Protein AF-X1KFU3-F1 (afdb_monomer_lite)

Radius of gyration: 18.22 Å; chains: 1; bounding box: 41×46×53 Å

InterPro domains:
  IPR046666 Protein of unknown function DUF6775 [PF20565] (2-168)

Foldseek 3Di:
DEEEEEELPFDPPDDVVVVQVVCCVVVPPHHYHYDYNLLPPDDDPVSLLVLLQQQLLQWDPDFLDDRDPPDGHDPVSSVVSSCSSVNNDHDDDTEGAQVSVLVSVLVSDDPVQQDPSYAYEYEDQHWYWHADPVVSGTATAQWDVDVHIYGHPVSVVPRDDDPPVVVVVVCVVVVVPPD

Organism: NCBI:txid412755

pLDDT: mean 87.07, std 10.49, range [35.84, 96.88]

Secondary structure (DSSP, 8-state):
-EEEEEE-S--TT--HHHHHHHHHHHHSS-EEEEE--TTTSS--HHHHHHHHHHHHTTB-S-TTSPPPTTPPPPHHHHHHHHHHHTTSS---S-EEEHHHHHHHHHHHS-GGG-STTEEEEEEE--EEEEEETTTTEEEEESEE-SSSEEEEHHHHHHSSPPPHHHHHHHHHHHGGG--

Structure (mmCIF, N/CA/C/O backbone):
data_AF-X1KFU3-F1
#
_entry.id   AF-X1KFU3-F1
#
loop_
_atom_site.group_PDB
_atom_site.id
_atom_site.type_symbol
_atom_site.label_atom_id
_atom_site.label_alt_id
_atom_site.label_comp_id
_atom_site.label_asym_id
_atom_site.label_entity_id
_atom_site.label_seq_id
_atom_site.pdbx_PDB_ins_code
_atom_site.Cartn_x
_atom_site.Cartn_y
_atom_site.Cartn_z
_atom_site.occupancy
_atom_site.B_iso_or_equiv
_atom_site.auth_seq_id
_atom_site.auth_comp_id
_atom_site.auth_asym_id
_atom_site.auth_atom_id
_atom_site.pdbx_PDB_model_num
ATOM 1 N N . MET A 1 1 ? -11.974 -1.643 20.221 1.00 88.44 1 MET A N 1
ATOM 2 C CA . MET A 1 1 ? -11.540 -2.089 18.883 1.00 88.44 1 MET A CA 1
ATOM 3 C C . MET A 1 1 ? -12.372 -1.448 17.783 1.00 88.44 1 MET A C 1
ATOM 5 O O . MET A 1 1 ? -13.586 -1.635 17.734 1.00 88.44 1 MET A O 1
ATOM 9 N N . GLU A 1 2 ? -11.700 -0.718 16.906 1.00 93.75 2 GLU A N 1
ATOM 10 C CA . GLU A 1 2 ? -12.232 -0.041 15.727 1.00 93.75 2 GLU A CA 1
ATOM 11 C C . GLU A 1 2 ? -11.388 -0.421 14.500 1.00 93.75 2 GLU A C 1
ATOM 13 O O . GLU A 1 2 ? -10.167 -0.534 14.591 1.00 93.75 2 GLU A O 1
ATOM 18 N N . ILE A 1 3 ? -12.032 -0.670 13.361 1.00 94.56 3 ILE A N 1
ATOM 19 C CA . ILE A 1 3 ? -11.358 -0.955 12.090 1.00 94.56 3 ILE A CA 1
ATOM 20 C C . ILE A 1 3 ? -11.478 0.284 11.213 1.00 94.56 3 ILE A C 1
ATOM 22 O O . ILE A 1 3 ? -12.586 0.730 10.922 1.00 94.56 3 ILE A O 1
ATOM 26 N N . ILE A 1 4 ? -10.344 0.801 10.757 1.00 94.31 4 ILE A N 1
ATOM 27 C CA . ILE A 1 4 ? -10.281 1.962 9.879 1.00 94.31 4 ILE A CA 1
ATOM 28 C C . ILE A 1 4 ? -9.786 1.496 8.514 1.00 94.31 4 ILE A C 1
ATOM 30 O O . ILE A 1 4 ? -8.667 0.992 8.376 1.00 94.31 4 ILE A O 1
ATOM 34 N N . LEU A 1 5 ? -10.637 1.644 7.506 1.00 94.44 5 LEU A N 1
ATOM 35 C CA . LEU A 1 5 ? -10.349 1.278 6.127 1.00 94.44 5 LEU A CA 1
ATOM 36 C C . LEU A 1 5 ? -9.932 2.526 5.354 1.00 94.44 5 LEU A C 1
ATOM 38 O O . LEU A 1 5 ? -10.638 3.528 5.396 1.00 94.44 5 LEU A O 1
ATOM 42 N N . TYR A 1 6 ? -8.817 2.452 4.634 1.00 91.88 6 TYR A N 1
ATOM 43 C CA . TYR A 1 6 ? -8.322 3.526 3.779 1.00 91.88 6 TYR A CA 1
ATOM 44 C C . TYR A 1 6 ? -8.356 3.100 2.318 1.00 91.88 6 TYR A C 1
ATOM 46 O O . TYR A 1 6 ? -7.870 2.019 1.988 1.00 91.88 6 TYR A O 1
ATOM 54 N N . ASP A 1 7 ? -8.853 3.968 1.441 1.00 88.31 7 ASP A N 1
ATOM 55 C CA . ASP A 1 7 ? -8.770 3.787 -0.012 1.00 88.31 7 ASP A CA 1
ATOM 56 C C . ASP A 1 7 ? -7.909 4.890 -0.640 1.00 88.31 7 ASP A C 1
ATOM 58 O O . ASP A 1 7 ? -8.231 6.075 -0.545 1.00 88.31 7 ASP A O 1
ATOM 62 N N . GLU A 1 8 ? -6.818 4.519 -1.323 1.00 82.50 8 GLU A N 1
ATOM 63 C CA . GLU A 1 8 ? -6.038 5.471 -2.130 1.00 82.50 8 GLU A CA 1
ATOM 64 C C . GLU A 1 8 ? -6.840 6.049 -3.320 1.00 82.50 8 GLU A C 1
ATOM 66 O O . GLU A 1 8 ? -6.378 7.000 -3.954 1.00 82.50 8 GLU A O 1
ATOM 71 N N . GLY A 1 9 ? -8.028 5.522 -3.632 1.00 74.31 9 GLY A N 1
ATOM 72 C CA . GLY A 1 9 ? -8.977 6.077 -4.605 1.00 74.31 9 GLY A CA 1
ATOM 73 C C . GLY A 1 9 ? -8.573 5.828 -6.055 1.00 74.31 9 GLY A C 1
ATOM 74 O O . GLY A 1 9 ? -8.892 6.610 -6.949 1.00 74.31 9 GLY A O 1
ATOM 75 N N . THR A 1 10 ? -7.787 4.778 -6.300 1.00 70.69 10 THR A N 1
ATOM 76 C CA . THR A 1 10 ? -7.177 4.519 -7.617 1.00 70.69 10 THR A CA 1
ATOM 77 C C . THR A 1 10 ? -7.530 3.160 -8.220 1.00 70.69 10 THR A C 1
ATOM 79 O O . THR A 1 10 ? -7.183 2.917 -9.378 1.00 70.69 10 THR A O 1
ATOM 82 N N . ALA A 1 11 ? -8.225 2.295 -7.478 1.00 72.81 11 ALA A N 1
ATOM 83 C CA . ALA A 1 11 ? -8.821 1.062 -7.985 1.00 72.81 11 ALA A CA 1
ATOM 84 C C . ALA A 1 11 ? -10.312 1.317 -8.246 1.00 72.81 11 ALA A C 1
ATOM 86 O O . ALA A 1 11 ? -11.061 1.532 -7.302 1.00 72.81 11 ALA A O 1
ATOM 87 N N . GLN A 1 12 ? -10.739 1.341 -9.512 1.00 72.56 12 GLN A N 1
ATOM 88 C CA . GLN A 1 12 ? -12.136 1.656 -9.859 1.00 72.56 12 GLN A CA 1
ATOM 89 C C . GLN A 1 12 ? -13.096 0.530 -9.468 1.00 72.56 12 GLN A C 1
ATOM 91 O O . GLN A 1 12 ? -14.279 0.763 -9.257 1.00 72.56 12 GLN A O 1
ATOM 96 N N . GLU A 1 13 ? -12.571 -0.686 -9.391 1.00 79.81 13 GLU A N 1
ATOM 97 C CA . GLU A 1 13 ? -13.300 -1.918 -9.125 1.00 79.81 13 GLU A CA 1
ATOM 98 C C . GLU A 1 13 ? -13.439 -2.210 -7.622 1.00 79.81 13 GLU A C 1
ATOM 100 O O . GLU A 1 13 ? -14.112 -3.166 -7.247 1.00 79.81 13 GLU A O 1
ATOM 105 N N . LEU A 1 14 ? -12.785 -1.424 -6.758 1.00 87.12 14 LEU A N 1
ATOM 106 C CA . LEU A 1 14 ? -12.848 -1.601 -5.311 1.00 87.12 14 LEU A CA 1
ATOM 107 C C . LEU A 1 14 ? -14.047 -0.839 -4.732 1.00 87.12 14 LEU A C 1
ATOM 109 O O . LEU A 1 14 ? -14.024 0.386 -4.655 1.00 87.12 14 LEU A O 1
ATOM 113 N N . ASP A 1 15 ? -15.054 -1.567 -4.251 1.00 91.44 15 ASP A N 1
ATOM 114 C CA . ASP A 1 15 ? -16.122 -1.000 -3.423 1.00 91.44 15 ASP A CA 1
ATOM 115 C C . ASP A 1 15 ? -15.751 -1.132 -1.933 1.00 91.44 15 ASP A C 1
ATOM 117 O O . ASP A 1 15 ? -15.989 -2.154 -1.281 1.00 91.44 15 ASP A O 1
ATOM 121 N N . ILE A 1 16 ? -15.120 -0.090 -1.384 1.00 92.81 16 ILE A N 1
ATOM 122 C CA . ILE A 1 16 ? -14.726 -0.062 0.033 1.00 92.81 16 ILE A CA 1
ATOM 123 C C . ILE A 1 16 ? -15.938 -0.059 0.981 1.00 92.81 16 ILE A C 1
ATOM 125 O O . ILE A 1 16 ? -15.848 -0.588 2.090 1.00 92.81 16 ILE A O 1
ATOM 129 N N . GLU A 1 17 ? -17.082 0.469 0.544 1.00 93.25 17 GLU A N 1
ATOM 130 C CA . GLU A 1 17 ? -18.316 0.506 1.335 1.00 93.25 17 GLU A CA 1
ATOM 131 C C . GLU A 1 17 ? -18.977 -0.875 1.404 1.00 93.25 17 GLU A C 1
ATOM 133 O O . GLU A 1 17 ? -19.545 -1.268 2.427 1.00 93.25 17 GLU A O 1
ATOM 138 N N . GLU A 1 18 ? -18.895 -1.667 0.334 1.00 95.12 18 GLU A N 1
ATOM 139 C CA . GLU A 1 18 ? -19.255 -3.085 0.367 1.00 95.12 18 GLU A CA 1
ATOM 140 C C . GLU A 1 18 ? -18.372 -3.864 1.348 1.00 95.12 18 GLU A C 1
ATOM 142 O O . GLU A 1 18 ? -18.898 -4.611 2.178 1.00 95.12 18 GLU A O 1
ATOM 147 N N . ILE A 1 19 ? -17.054 -3.638 1.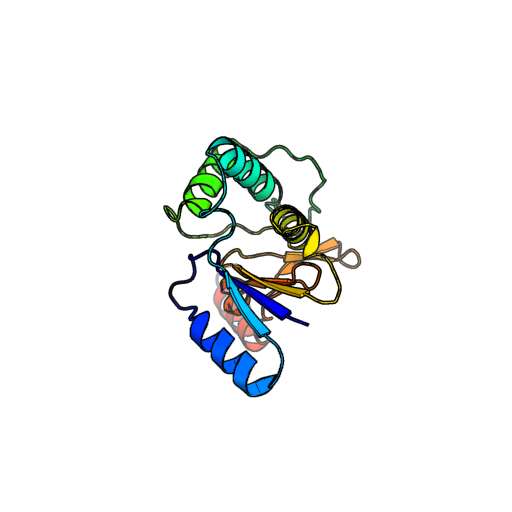333 1.00 94.50 19 ILE A N 1
ATOM 148 C CA . ILE A 1 19 ? -16.125 -4.269 2.285 1.00 94.50 19 ILE A CA 1
ATOM 149 C C . ILE A 1 19 ? -16.468 -3.873 3.724 1.00 94.50 19 ILE A C 1
ATOM 151 O O . ILE A 1 19 ? -16.543 -4.741 4.598 1.00 94.50 19 ILE A O 1
ATOM 155 N N . ALA A 1 20 ? -16.718 -2.588 3.983 1.00 95.19 20 ALA A N 1
ATOM 156 C CA . ALA A 1 20 ? -17.105 -2.098 5.302 1.00 95.19 20 ALA A CA 1
ATOM 157 C C . ALA A 1 20 ? -18.395 -2.770 5.797 1.00 95.19 20 ALA A C 1
ATOM 159 O O . ALA A 1 20 ? -18.442 -3.278 6.921 1.00 95.19 20 ALA A O 1
ATOM 160 N N . ARG A 1 21 ? -19.423 -2.860 4.941 1.00 95.19 21 ARG A N 1
ATOM 161 C CA . ARG A 1 21 ? -20.681 -3.559 5.256 1.00 95.19 21 ARG A CA 1
ATOM 162 C C . ARG A 1 21 ? -20.464 -5.045 5.527 1.00 95.19 21 ARG A C 1
ATOM 164 O O . ARG A 1 21 ? -21.008 -5.563 6.503 1.00 95.19 21 ARG A O 1
ATOM 171 N N . TYR A 1 22 ? -19.660 -5.723 4.710 1.00 95.50 22 TYR A N 1
ATOM 172 C CA . TYR A 1 22 ? -19.332 -7.136 4.902 1.00 95.50 22 TYR A CA 1
ATOM 173 C C . TYR A 1 22 ? -18.640 -7.376 6.250 1.00 95.50 22 TYR A C 1
ATOM 175 O O . TYR A 1 22 ? -19.033 -8.267 7.010 1.00 95.50 22 TYR A O 1
ATOM 183 N N . LEU A 1 23 ? -17.648 -6.551 6.589 1.00 94.56 23 LEU A N 1
ATOM 184 C CA . LEU A 1 23 ? -16.956 -6.627 7.873 1.00 94.56 23 LEU A CA 1
ATOM 185 C C . LEU A 1 23 ? -17.907 -6.344 9.042 1.00 94.56 23 LEU A C 1
ATOM 187 O O . LEU A 1 23 ? -17.859 -7.069 10.035 1.00 94.56 23 LEU A O 1
ATOM 191 N N . ALA A 1 24 ? -18.811 -5.367 8.921 1.00 93.19 24 ALA A N 1
ATOM 192 C CA . ALA A 1 24 ? -19.777 -5.033 9.971 1.00 93.19 24 ALA A CA 1
ATOM 193 C C . ALA A 1 24 ? -20.708 -6.213 10.270 1.00 93.19 24 ALA A C 1
ATOM 195 O O . ALA A 1 24 ? -20.919 -6.574 11.428 1.00 93.19 24 ALA A O 1
ATOM 196 N N . GLN A 1 25 ? -21.198 -6.875 9.219 1.00 94.19 25 GLN A N 1
ATOM 197 C CA . GLN A 1 25 ? -22.035 -8.069 9.341 1.00 94.19 25 GLN A CA 1
ATOM 198 C C . GLN A 1 25 ? -21.294 -9.245 9.990 1.00 94.19 25 GLN A C 1
ATOM 200 O O . GLN A 1 25 ? -21.892 -9.995 10.760 1.00 94.19 25 GLN A O 1
ATOM 205 N N . LYS A 1 26 ? -20.000 -9.424 9.694 1.00 93.94 26 LYS A N 1
ATOM 206 C CA . LYS A 1 26 ? -19.192 -10.533 10.232 1.00 93.94 26 LYS A CA 1
ATOM 207 C C . LYS A 1 26 ? -18.696 -10.298 11.656 1.00 93.94 26 LYS A C 1
ATOM 209 O O . LYS A 1 26 ? -18.621 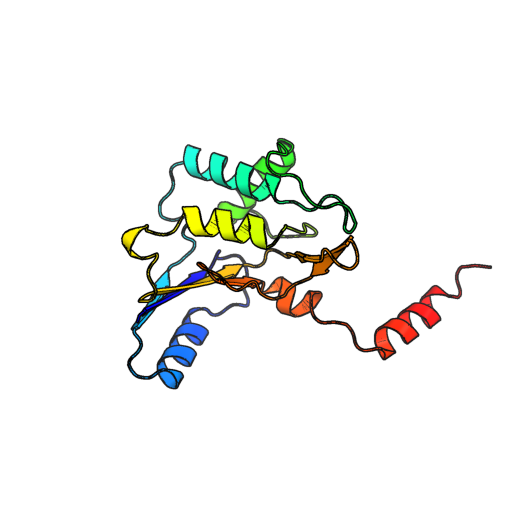-11.251 12.425 1.00 93.94 26 LYS A O 1
ATOM 214 N N . MET A 1 27 ? -18.346 -9.061 11.997 1.00 88.69 27 MET A N 1
ATOM 215 C CA . MET A 1 27 ? -17.681 -8.711 13.258 1.00 88.69 27 MET A CA 1
ATOM 216 C C . MET A 1 27 ? -18.648 -8.207 14.342 1.00 88.69 27 MET A C 1
ATOM 218 O O . MET A 1 27 ? -18.264 -8.082 15.507 1.00 88.69 27 MET A O 1
ATOM 222 N N . GLY A 1 28 ? -19.911 -7.933 14.000 1.00 83.25 28 GLY A N 1
ATOM 223 C CA . GLY A 1 28 ? -20.969 -7.591 14.951 1.00 83.25 28 GLY A CA 1
ATOM 224 C C . GLY A 1 28 ? -20.779 -6.228 15.626 1.00 83.25 28 GLY A C 1
ATOM 225 O O . GLY A 1 28 ? -21.302 -5.229 15.151 1.00 83.25 28 GLY A O 1
ATOM 226 N N . LYS A 1 29 ? -20.076 -6.183 16.769 1.00 86.62 29 LYS A N 1
ATOM 227 C CA . LYS A 1 29 ? -19.948 -4.982 17.629 1.00 86.62 29 LYS A CA 1
ATOM 228 C C . LYS A 1 29 ? -18.747 -4.084 17.305 1.00 86.62 29 LYS A C 1
ATOM 230 O O . LYS A 1 29 ? -18.547 -3.078 17.981 1.00 86.62 29 LYS A O 1
ATOM 235 N N . VAL A 1 30 ? -17.916 -4.460 16.338 1.00 92.62 30 VAL A N 1
ATOM 236 C CA . VAL A 1 30 ? -16.716 -3.693 15.976 1.00 92.62 30 VAL A CA 1
ATOM 237 C C . VAL A 1 30 ? -17.122 -2.479 15.143 1.00 92.62 30 VAL A C 1
ATOM 239 O O . VAL A 1 30 ? -17.805 -2.628 14.132 1.00 92.62 30 VAL A O 1
ATOM 242 N N . LYS A 1 31 ? -16.700 -1.281 15.563 1.00 94.44 31 LYS A N 1
ATOM 243 C CA . LYS A 1 31 ? -16.904 -0.056 14.782 1.00 94.44 31 LYS A CA 1
ATOM 244 C C . LYS A 1 31 ? -16.027 -0.113 13.533 1.00 94.44 31 LYS A C 1
ATOM 246 O O . LYS A 1 31 ? -14.853 -0.464 13.633 1.00 94.44 31 LYS A O 1
ATOM 251 N N . ILE A 1 32 ? -16.603 0.208 12.379 1.00 95.56 32 ILE A N 1
ATOM 252 C CA . ILE A 1 32 ? -15.883 0.279 11.107 1.00 95.56 32 ILE A CA 1
ATOM 253 C C . ILE A 1 32 ? -16.032 1.689 10.565 1.00 95.56 32 ILE A C 1
ATOM 255 O O . ILE A 1 32 ? -17.148 2.194 10.439 1.00 95.56 32 ILE A O 1
ATOM 259 N N . GLU A 1 33 ? -14.902 2.309 10.263 1.00 93.94 33 GLU A N 1
ATOM 260 C CA . GLU A 1 33 ? -14.818 3.638 9.682 1.00 93.94 33 GLU A CA 1
ATOM 261 C C . GLU A 1 33 ? -14.131 3.544 8.320 1.00 93.94 33 GLU A C 1
ATOM 263 O O . GLU A 1 33 ? -13.052 2.965 8.195 1.00 93.94 33 GLU A O 1
ATOM 268 N N . VAL A 1 34 ? -14.751 4.120 7.292 1.00 93.00 34 VAL A N 1
ATOM 269 C CA . VAL A 1 34 ? -14.120 4.307 5.985 1.00 93.00 34 VAL A CA 1
ATOM 270 C C . VAL A 1 34 ? -13.528 5.708 5.949 1.00 93.00 34 VAL A C 1
ATOM 272 O O . VAL A 1 34 ? -14.239 6.704 6.080 1.00 93.00 34 VAL A O 1
ATOM 275 N N . ARG A 1 35 ? -12.215 5.787 5.755 1.00 87.88 35 ARG A N 1
ATOM 276 C CA . ARG A 1 35 ? -11.487 7.024 5.493 1.00 87.88 35 ARG A CA 1
ATOM 277 C C . ARG A 1 35 ? -11.031 6.998 4.037 1.00 87.88 35 ARG A C 1
ATOM 279 O O . ARG A 1 35 ? -10.470 6.017 3.562 1.00 87.88 35 ARG A O 1
ATOM 286 N N . GLY A 1 36 ? -11.290 8.073 3.297 1.00 80.19 36 GLY A N 1
ATOM 287 C CA . GLY A 1 36 ? -10.775 8.212 1.932 1.00 80.19 36 GLY A CA 1
ATOM 288 C C . GLY A 1 36 ? -9.244 8.306 1.904 1.00 80.19 36 GLY A C 1
ATOM 289 O O . GLY A 1 36 ? -8.570 8.077 2.909 1.00 80.19 36 GLY A O 1
ATOM 290 N N . ASN A 1 37 ? -8.680 8.707 0.764 1.00 79.00 37 ASN A N 1
ATOM 291 C CA . ASN A 1 37 ? -7.230 8.800 0.610 1.00 79.00 37 ASN A CA 1
ATOM 292 C C . ASN A 1 37 ? -6.623 9.781 1.638 1.00 79.00 37 ASN A C 1
ATOM 294 O O . ASN A 1 37 ? -6.789 11.000 1.500 1.00 79.00 37 ASN A O 1
ATOM 298 N N . PRO A 1 38 ? -5.865 9.297 2.639 1.00 69.75 38 PRO A N 1
ATOM 299 C CA . PRO A 1 38 ? -5.416 10.142 3.741 1.00 69.75 38 PRO A CA 1
ATOM 300 C C . PRO A 1 38 ? -4.361 11.171 3.302 1.00 69.75 38 PRO A C 1
ATOM 302 O O . PRO A 1 38 ? -4.104 12.144 4.009 1.00 69.75 38 PRO A O 1
ATOM 305 N N . VAL A 1 39 ? -3.789 10.996 2.108 1.00 68.19 39 VAL A N 1
ATOM 306 C CA . VAL A 1 39 ? -2.816 11.899 1.487 1.00 68.19 39 VAL A CA 1
ATOM 307 C C . VAL A 1 39 ? -3.503 13.093 0.815 1.00 68.19 39 VAL A C 1
ATOM 309 O O . VAL A 1 39 ? -2.941 14.184 0.781 1.00 68.19 39 VAL A O 1
ATOM 312 N N . VAL A 1 40 ? -4.716 12.914 0.282 1.00 66.38 40 VAL A N 1
ATOM 313 C CA . VAL A 1 40 ? -5.411 13.943 -0.514 1.00 66.38 40 VAL A CA 1
ATOM 314 C C . VAL A 1 40 ? -6.177 14.923 0.369 1.00 66.38 40 VAL A C 1
ATOM 316 O O . VAL A 1 40 ? -6.183 16.119 0.091 1.00 66.38 40 VAL A O 1
ATOM 319 N N . PHE A 1 41 ? -6.810 14.441 1.439 1.00 54.62 41 PHE A N 1
ATOM 320 C CA . PHE A 1 41 ? -7.760 15.258 2.197 1.00 54.62 41 PHE A CA 1
ATOM 321 C C . PHE A 1 41 ? -7.113 16.214 3.217 1.00 54.62 41 PHE A C 1
ATOM 323 O O . PHE A 1 41 ? -7.757 17.185 3.598 1.00 54.62 41 PHE A O 1
ATOM 330 N N . ASN A 1 42 ? -5.849 15.999 3.620 1.00 54.28 42 ASN A N 1
ATOM 331 C CA . ASN A 1 42 ? -5.259 16.676 4.792 1.00 54.28 42 ASN A CA 1
ATOM 332 C C . ASN A 1 42 ? -3.832 17.243 4.612 1.00 54.28 42 ASN A C 1
ATOM 334 O O . ASN A 1 42 ? -3.218 17.679 5.592 1.00 54.28 42 ASN A O 1
ATOM 338 N N . LEU A 1 43 ? -3.258 17.236 3.404 1.00 63.22 43 LEU A N 1
ATOM 339 C CA . LEU A 1 43 ? -1.851 17.608 3.198 1.00 63.22 43 LEU A CA 1
ATOM 340 C C . LEU A 1 43 ? -1.689 18.901 2.383 1.00 63.22 43 LEU A C 1
ATOM 342 O O . LEU A 1 43 ? -2.315 19.090 1.344 1.00 63.22 43 LEU A O 1
ATOM 346 N N . SER A 1 44 ? -0.794 19.786 2.839 1.00 72.00 44 SER A N 1
ATOM 347 C CA . SER A 1 44 ? -0.304 20.909 2.030 1.00 72.00 44 SER A CA 1
ATOM 348 C C . SER A 1 44 ? 0.477 20.399 0.809 1.00 72.00 44 SER A C 1
ATOM 350 O O . SER A 1 44 ? 0.958 19.264 0.798 1.00 72.00 44 SER A O 1
ATOM 352 N N . GLN A 1 45 ? 0.666 21.247 -0.209 1.00 73.81 45 GLN A N 1
ATOM 353 C CA . GLN A 1 45 ? 1.468 20.910 -1.400 1.00 73.81 45 GLN A CA 1
ATOM 354 C C . GLN A 1 45 ? 2.887 20.418 -1.049 1.00 73.81 45 GLN A C 1
ATOM 356 O O . GLN A 1 45 ? 3.411 19.500 -1.688 1.00 73.81 45 GLN A O 1
ATOM 361 N N . ASP A 1 46 ? 3.485 20.972 0.009 1.00 78.88 46 ASP A N 1
ATOM 362 C CA . ASP A 1 46 ? 4.801 20.552 0.500 1.00 78.88 46 ASP A CA 1
ATOM 363 C C . ASP A 1 46 ? 4.774 19.125 1.054 1.00 78.88 46 ASP A C 1
ATOM 365 O O . ASP A 1 46 ? 5.659 18.324 0.753 1.00 78.88 46 ASP A O 1
ATOM 369 N N . LYS A 1 47 ? 3.720 18.767 1.797 1.00 82.75 47 LYS A N 1
ATOM 370 C CA . LYS A 1 47 ? 3.544 17.410 2.325 1.00 82.75 47 LYS A CA 1
ATOM 371 C C . LYS A 1 47 ? 3.259 16.393 1.218 1.00 82.75 47 LYS A C 1
ATOM 373 O O . LYS A 1 47 ? 3.791 15.290 1.274 1.00 82.75 47 LYS A O 1
ATOM 378 N N . VAL A 1 48 ? 2.492 16.762 0.185 1.00 86.62 48 VAL A N 1
ATOM 379 C CA . VAL A 1 48 ? 2.310 15.912 -1.010 1.00 86.62 48 VAL A CA 1
ATOM 380 C C . VAL A 1 48 ? 3.654 15.645 -1.689 1.00 86.62 48 VAL A C 1
ATOM 382 O O . VAL A 1 48 ? 3.933 14.517 -2.092 1.00 86.62 48 VAL A O 1
ATOM 385 N N . SER A 1 49 ? 4.508 16.665 -1.788 1.00 89.00 49 SER A N 1
ATOM 386 C CA . SER A 1 49 ? 5.832 16.540 -2.402 1.00 89.00 49 SER A CA 1
ATOM 387 C C . SER A 1 49 ? 6.790 15.671 -1.584 1.00 89.00 49 SER A C 1
ATOM 389 O O . SER A 1 49 ? 7.475 14.829 -2.166 1.00 89.00 49 SER A O 1
ATOM 391 N N . ASP A 1 50 ? 6.821 15.839 -0.260 1.00 90.44 50 ASP A N 1
ATOM 392 C CA . ASP A 1 50 ? 7.607 14.990 0.647 1.00 90.44 50 ASP A CA 1
ATOM 393 C C . ASP A 1 50 ? 7.172 13.525 0.547 1.00 90.44 50 ASP A C 1
ATOM 395 O O . ASP A 1 50 ? 7.985 12.621 0.356 1.00 90.44 50 ASP A O 1
ATOM 399 N N . TYR A 1 51 ? 5.862 13.295 0.578 1.00 90.06 51 TYR A N 1
ATOM 400 C CA . TYR A 1 51 ? 5.290 11.962 0.507 1.00 90.06 51 TYR A CA 1
ATOM 401 C C . TYR A 1 51 ? 5.558 11.276 -0.840 1.00 90.06 51 TYR A C 1
ATOM 403 O O . TYR A 1 51 ? 5.953 10.111 -0.884 1.00 90.06 51 TYR A O 1
ATOM 411 N N . ALA A 1 52 ? 5.433 12.017 -1.944 1.00 92.50 52 ALA A N 1
ATOM 412 C CA . ALA A 1 52 ? 5.788 11.534 -3.274 1.00 92.50 52 ALA A CA 1
ATOM 413 C C . ALA A 1 52 ? 7.264 11.125 -3.366 1.00 92.50 52 ALA A C 1
ATOM 415 O O . ALA A 1 52 ? 7.573 10.073 -3.924 1.00 92.50 52 ALA A O 1
ATOM 416 N N . ARG A 1 53 ? 8.173 11.921 -2.782 1.00 94.19 53 ARG A N 1
ATOM 417 C CA . ARG A 1 53 ? 9.600 11.582 -2.706 1.00 94.19 53 ARG A CA 1
ATOM 418 C C . ARG A 1 53 ? 9.813 10.302 -1.902 1.00 94.19 53 ARG A C 1
ATOM 420 O O . ARG A 1 53 ? 10.475 9.391 -2.388 1.00 94.19 53 ARG A O 1
ATOM 427 N N . LYS A 1 54 ? 9.221 10.195 -0.710 1.00 93.56 54 LYS A N 1
ATOM 428 C CA . LYS A 1 54 ? 9.344 8.997 0.134 1.00 93.56 54 LYS A CA 1
ATOM 429 C C . LYS A 1 54 ? 8.862 7.744 -0.592 1.00 93.56 54 LYS A C 1
ATOM 431 O O . LYS A 1 54 ? 9.599 6.765 -0.639 1.00 93.56 54 LYS A O 1
ATOM 436 N N . ILE A 1 55 ? 7.675 7.782 -1.209 1.00 93.25 55 ILE A N 1
ATOM 437 C CA . ILE A 1 55 ? 7.149 6.641 -1.976 1.00 93.25 55 ILE A CA 1
ATOM 438 C C . ILE A 1 55 ? 8.073 6.297 -3.142 1.00 93.25 55 ILE A C 1
ATOM 440 O O . ILE A 1 55 ? 8.400 5.123 -3.317 1.00 93.25 55 ILE A O 1
ATOM 444 N N . ALA A 1 56 ? 8.515 7.287 -3.921 1.00 94.50 56 ALA A N 1
ATOM 445 C CA . ALA A 1 56 ? 9.409 7.059 -5.054 1.00 94.50 56 ALA A CA 1
ATOM 446 C C . ALA A 1 56 ? 10.718 6.377 -4.616 1.00 94.50 56 ALA A C 1
ATOM 448 O O . ALA A 1 56 ? 11.190 5.462 -5.292 1.00 94.50 56 ALA A O 1
ATOM 449 N N . GLY A 1 57 ? 11.245 6.738 -3.442 1.00 94.38 57 GLY A N 1
ATOM 450 C CA . GLY A 1 57 ? 12.413 6.096 -2.833 1.00 94.38 57 GLY A CA 1
ATOM 451 C C . GLY A 1 57 ? 12.210 4.626 -2.437 1.00 94.38 57 GLY A C 1
ATOM 452 O O . GLY A 1 57 ? 13.186 3.919 -2.209 1.00 94.38 57 GLY A O 1
ATOM 453 N N . THR A 1 58 ? 10.970 4.125 -2.392 1.00 94.56 58 THR A N 1
ATOM 454 C CA . THR A 1 58 ? 10.682 2.701 -2.118 1.00 94.56 58 THR A CA 1
ATOM 455 C C . THR A 1 58 ? 10.657 1.827 -3.369 1.00 94.56 58 THR A C 1
ATOM 457 O O . THR A 1 58 ? 10.401 0.625 -3.275 1.00 94.56 58 THR A O 1
ATOM 460 N N . LYS A 1 59 ? 10.894 2.403 -4.553 1.00 94.38 59 LYS A N 1
ATOM 461 C CA . LYS A 1 59 ? 10.869 1.663 -5.813 1.00 94.38 59 LYS A CA 1
ATOM 462 C C . LYS A 1 59 ? 11.989 0.622 -5.874 1.00 94.38 59 LYS A C 1
ATOM 464 O O . LYS A 1 59 ? 13.170 0.952 -5.778 1.00 94.38 59 LYS A O 1
ATOM 469 N N . ILE A 1 60 ? 11.614 -0.624 -6.153 1.00 94.44 60 ILE A N 1
ATOM 470 C CA . ILE A 1 60 ? 12.540 -1.733 -6.393 1.00 94.44 60 ILE A CA 1
ATOM 471 C C . ILE A 1 60 ? 13.152 -1.570 -7.783 1.00 94.44 60 ILE A C 1
ATOM 473 O O . ILE A 1 60 ? 12.452 -1.611 -8.794 1.00 94.44 60 ILE A O 1
ATOM 477 N N . GLN A 1 61 ? 14.471 -1.383 -7.830 1.00 90.56 61 GLN A N 1
ATOM 478 C CA . GLN A 1 61 ? 15.223 -1.260 -9.084 1.00 90.56 61 GLN A CA 1
ATOM 479 C C . GLN A 1 61 ? 15.528 -2.621 -9.720 1.00 90.56 61 GLN A C 1
ATOM 481 O O . GLN A 1 61 ? 15.532 -2.748 -10.941 1.00 90.56 61 GLN A O 1
ATOM 486 N N . GLY A 1 62 ? 15.757 -3.644 -8.894 1.00 90.88 62 GLY A N 1
ATOM 487 C CA . GLY A 1 62 ? 16.074 -4.994 -9.338 1.00 90.88 62 GLY A CA 1
ATOM 488 C C . GLY A 1 62 ? 15.581 -6.032 -8.340 1.00 90.88 62 GLY A C 1
ATOM 489 O O . GLY A 1 62 ? 15.719 -5.868 -7.131 1.00 90.88 62 GLY A O 1
ATOM 490 N N . VAL A 1 63 ? 15.018 -7.130 -8.843 1.00 90.31 63 VAL A N 1
ATOM 491 C CA . VAL A 1 63 ? 14.386 -8.158 -7.996 1.00 90.31 63 VAL A CA 1
ATOM 492 C C . VAL A 1 63 ? 15.405 -8.849 -7.075 1.00 90.31 63 VAL A C 1
ATOM 494 O O . VAL A 1 63 ? 15.036 -9.293 -5.996 1.00 90.31 63 VAL A O 1
ATOM 497 N N . SER A 1 64 ? 16.682 -8.893 -7.459 1.00 91.94 64 SER A N 1
ATOM 498 C CA . SER A 1 64 ? 17.779 -9.476 -6.664 1.00 91.94 64 SER A CA 1
ATOM 499 C C . SER A 1 64 ? 18.643 -8.426 -5.954 1.00 91.94 64 SER A C 1
ATOM 501 O O . SER A 1 64 ? 19.744 -8.733 -5.504 1.00 91.94 64 SER A O 1
ATOM 503 N N . GLN A 1 65 ? 18.178 -7.177 -5.869 1.00 89.88 65 GLN A N 1
ATOM 504 C CA . GLN A 1 65 ? 18.896 -6.086 -5.214 1.00 89.88 65 GLN A CA 1
ATOM 505 C C . GLN A 1 65 ? 18.028 -5.490 -4.109 1.00 89.88 65 GLN A C 1
ATOM 507 O O . GLN A 1 65 ? 17.092 -4.746 -4.390 1.00 89.88 65 GLN A O 1
ATOM 512 N N . LYS A 1 66 ? 18.356 -5.796 -2.848 1.00 89.56 66 LYS A N 1
ATOM 513 C CA . LYS A 1 66 ? 17.670 -5.223 -1.684 1.00 89.56 66 LYS A CA 1
ATOM 514 C C . LYS A 1 66 ? 17.812 -3.703 -1.701 1.00 89.56 66 LYS A C 1
ATOM 516 O O . LYS A 1 66 ? 18.925 -3.194 -1.843 1.00 89.56 66 LYS A O 1
ATOM 521 N N . ILE A 1 67 ? 16.705 -2.989 -1.518 1.00 87.75 67 ILE A N 1
ATOM 522 C CA . ILE A 1 67 ? 16.750 -1.535 -1.363 1.00 87.75 67 ILE A CA 1
ATOM 523 C C . ILE A 1 67 ? 17.541 -1.173 -0.108 1.00 87.75 67 ILE A C 1
ATOM 525 O O . ILE A 1 67 ? 17.369 -1.768 0.959 1.00 87.75 67 ILE A O 1
ATOM 529 N N . MET A 1 68 ? 18.396 -0.163 -0.246 1.00 78.44 68 MET A N 1
ATOM 530 C CA . MET A 1 68 ? 19.064 0.486 0.873 1.00 78.44 68 MET A CA 1
ATOM 531 C C . MET A 1 68 ? 18.275 1.731 1.281 1.00 78.44 68 MET A C 1
ATOM 533 O O . MET A 1 68 ? 17.851 2.517 0.435 1.00 78.44 68 MET A O 1
ATOM 537 N N . SER A 1 69 ? 18.091 1.921 2.588 1.00 67.75 69 SER A N 1
ATOM 538 C CA . SER A 1 69 ? 17.452 3.126 3.122 1.00 67.75 69 SER A CA 1
ATOM 539 C C . SER A 1 69 ? 18.236 4.376 2.708 1.00 67.75 69 SER A C 1
ATOM 541 O O . SER A 1 69 ? 19.455 4.411 2.862 1.00 67.75 69 SER A O 1
ATOM 543 N N . GLY A 1 70 ? 17.534 5.411 2.239 1.00 66.44 70 GLY A N 1
ATOM 544 C CA . GLY A 1 70 ? 18.131 6.703 1.875 1.00 66.44 70 GLY A CA 1
ATOM 545 C C . GLY A 1 70 ? 18.524 6.860 0.403 1.00 66.44 70 GLY A C 1
ATOM 546 O O . GLY A 1 70 ? 19.245 7.798 0.076 1.00 66.44 70 GLY A O 1
ATOM 547 N N . GLN A 1 71 ? 18.072 5.974 -0.490 1.00 75.00 71 GLN A N 1
ATOM 548 C CA . GLN A 1 71 ? 18.216 6.193 -1.928 1.00 75.00 71 GLN A CA 1
ATOM 549 C C . GLN A 1 71 ? 17.352 7.381 -2.372 1.00 75.00 71 GLN A C 1
ATOM 551 O O . GLN A 1 71 ? 16.127 7.336 -2.253 1.00 75.00 71 GLN A O 1
ATOM 556 N N . GLU A 1 72 ? 17.986 8.423 -2.911 1.00 87.88 72 GLU A N 1
ATOM 557 C CA . GLU A 1 72 ? 17.258 9.582 -3.423 1.00 87.88 72 GLU A CA 1
ATOM 558 C C . GLU A 1 72 ? 16.637 9.244 -4.791 1.00 87.88 72 GLU A C 1
ATOM 560 O O . GLU A 1 72 ? 17.361 8.850 -5.714 1.00 87.88 72 GLU A O 1
ATOM 565 N N . PRO A 1 73 ? 15.308 9.355 -4.943 1.00 93.25 73 PRO A N 1
ATOM 566 C CA . PRO A 1 73 ? 14.641 9.081 -6.208 1.00 93.25 73 PRO A CA 1
ATOM 567 C C . PRO A 1 73 ? 14.933 10.159 -7.254 1.00 93.25 73 PRO A C 1
ATOM 569 O O . PRO A 1 73 ? 15.197 11.325 -6.951 1.00 93.25 73 PRO A O 1
ATOM 572 N N . LEU A 1 74 ? 14.812 9.782 -8.522 1.00 94.12 74 LEU A N 1
ATOM 573 C CA . LEU A 1 74 ? 14.914 10.713 -9.640 1.00 94.12 74 LEU A CA 1
ATOM 574 C C . LEU A 1 74 ? 13.709 11.656 -9.662 1.00 94.12 74 LEU A C 1
ATOM 576 O O . LEU A 1 74 ? 12.583 11.264 -9.357 1.00 94.12 74 LEU A O 1
ATOM 580 N N . TYR A 1 75 ? 13.911 12.882 -10.147 1.00 94.56 75 TYR A N 1
ATOM 581 C CA . TYR A 1 75 ? 12.840 13.878 -10.263 1.00 94.56 75 TYR A CA 1
ATOM 582 C C . TYR A 1 75 ? 11.589 13.343 -10.987 1.00 94.56 75 TYR A C 1
ATOM 584 O O . TYR A 1 75 ? 10.467 13.555 -10.534 1.00 94.56 75 TYR A O 1
ATOM 592 N N . GLY A 1 76 ? 11.774 12.584 -12.073 1.00 94.00 76 GLY A N 1
ATOM 593 C CA . GLY A 1 76 ? 10.663 11.984 -12.819 1.00 94.00 76 GLY A CA 1
ATOM 594 C C . GLY A 1 76 ? 9.850 10.960 -12.017 1.00 94.00 76 GLY A C 1
ATOM 595 O O . GLY A 1 76 ? 8.645 10.843 -12.230 1.00 94.00 76 GLY A O 1
ATOM 596 N N . GLU A 1 77 ? 10.480 10.255 -11.074 1.00 94.19 77 GLU A N 1
ATOM 597 C CA . GLU A 1 77 ? 9.817 9.298 -10.179 1.00 94.19 77 GLU A CA 1
ATOM 598 C C .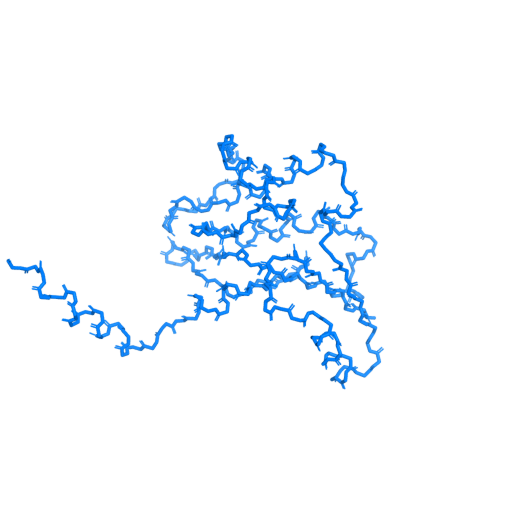 GLU A 1 77 ? 8.983 10.043 -9.134 1.00 94.19 77 GLU A C 1
ATOM 600 O O . GLU A 1 77 ? 7.829 9.691 -8.897 1.00 94.19 77 GLU A O 1
ATOM 605 N N . ILE A 1 78 ? 9.527 11.133 -8.587 1.00 94.69 78 ILE A N 1
ATOM 606 C CA . ILE A 1 78 ? 8.808 12.011 -7.657 1.00 94.69 78 ILE A CA 1
ATOM 607 C C . ILE A 1 78 ? 7.579 12.620 -8.346 1.00 94.69 78 ILE A C 1
ATOM 609 O O . ILE A 1 78 ? 6.476 12.567 -7.806 1.00 94.69 78 ILE A O 1
ATOM 613 N N . GLU A 1 79 ? 7.730 13.181 -9.548 1.00 93.81 79 GLU A N 1
ATOM 614 C CA . GLU A 1 79 ? 6.610 13.784 -10.286 1.00 93.81 79 GLU A CA 1
ATOM 615 C C . GLU A 1 79 ? 5.557 12.753 -10.704 1.00 93.81 79 GLU A C 1
ATOM 617 O O . GLU A 1 79 ? 4.357 13.044 -10.696 1.00 93.81 79 GLU A O 1
ATOM 622 N N . TYR A 1 80 ? 5.979 11.530 -11.035 1.00 92.88 80 TYR A N 1
ATOM 623 C CA . TYR A 1 80 ? 5.053 10.422 -11.239 1.00 92.88 80 TYR A CA 1
ATOM 624 C C . TYR A 1 80 ? 4.221 10.168 -9.975 1.00 92.88 80 TYR A C 1
ATOM 626 O O . TYR A 1 80 ? 2.992 10.147 -10.061 1.00 92.88 80 TYR A O 1
ATOM 634 N N . GLU A 1 81 ? 4.853 10.066 -8.803 1.00 92.56 81 GLU A N 1
ATOM 635 C CA . GLU A 1 81 ? 4.144 9.838 -7.541 1.00 92.56 81 GLU A CA 1
ATOM 636 C C . GLU A 1 81 ? 3.236 10.998 -7.138 1.00 92.56 81 GLU A C 1
ATOM 638 O O . GLU A 1 81 ? 2.105 10.770 -6.710 1.00 92.56 81 GLU A O 1
ATOM 643 N N . LYS A 1 82 ? 3.649 12.249 -7.358 1.00 91.25 82 LYS A N 1
ATOM 644 C CA . LYS A 1 82 ? 2.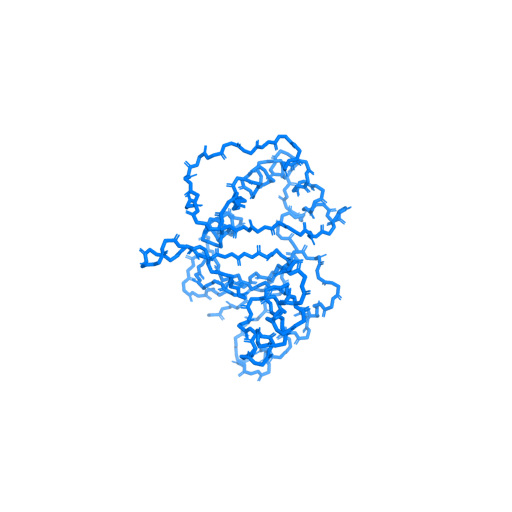770 13.411 -7.146 1.00 91.25 82 LYS A CA 1
ATOM 645 C C . LYS A 1 82 ? 1.506 13.309 -7.990 1.00 91.25 82 LYS A C 1
ATOM 647 O O . LYS A 1 82 ? 0.401 13.484 -7.480 1.00 91.25 82 LYS A O 1
ATOM 652 N N . ARG A 1 83 ? 1.641 12.992 -9.283 1.00 89.31 83 ARG A N 1
ATOM 653 C CA . ARG A 1 83 ? 0.479 12.787 -10.162 1.00 89.31 83 ARG A CA 1
ATOM 654 C C . ARG A 1 83 ? -0.385 11.622 -9.688 1.00 89.31 83 ARG A C 1
ATOM 656 O O . ARG A 1 83 ? -1.603 11.719 -9.805 1.00 89.31 83 ARG A O 1
ATOM 663 N N . ARG A 1 84 ? 0.213 10.550 -9.157 1.00 87.38 84 ARG A N 1
ATOM 664 C CA . ARG A 1 84 ? -0.509 9.386 -8.608 1.00 87.38 84 ARG A CA 1
ATOM 665 C C . ARG A 1 84 ? -1.345 9.769 -7.396 1.00 87.38 84 ARG A C 1
ATOM 667 O O . ARG A 1 84 ? -2.539 9.500 -7.389 1.00 87.38 84 ARG A O 1
ATOM 674 N N . ILE A 1 85 ? -0.725 10.426 -6.420 1.00 86.50 85 ILE A N 1
ATOM 675 C CA . ILE A 1 85 ? -1.375 10.900 -5.193 1.00 86.50 85 ILE A CA 1
ATOM 676 C C . ILE A 1 85 ? -2.551 11.818 -5.528 1.00 86.50 85 ILE A C 1
ATOM 678 O O . ILE A 1 85 ? -3.622 11.682 -4.956 1.00 86.50 85 ILE A O 1
ATOM 682 N N . LEU A 1 86 ? -2.378 12.712 -6.505 1.00 84.38 86 LEU A N 1
ATOM 683 C CA . LEU A 1 86 ? -3.423 13.633 -6.959 1.00 84.38 86 LEU A CA 1
ATOM 684 C C . LEU A 1 86 ? -4.468 12.986 -7.891 1.00 84.38 86 LEU A C 1
ATOM 686 O O . LEU A 1 86 ? -5.263 13.705 -8.492 1.00 84.38 86 LEU A O 1
ATOM 690 N N . GLY A 1 87 ? -4.437 11.664 -8.088 1.00 79.38 87 GLY A N 1
ATOM 691 C CA . GLY A 1 87 ? -5.386 10.943 -8.944 1.00 79.38 87 GLY A CA 1
ATOM 692 C C . GLY A 1 87 ? -5.254 11.229 -10.447 1.00 79.38 87 GLY A C 1
ATOM 693 O O . GLY A 1 87 ? -6.120 10.851 -11.228 1.00 79.38 87 GLY A O 1
ATOM 694 N N . LYS A 1 88 ? -4.172 11.883 -10.886 1.00 81.44 88 LYS A N 1
ATOM 695 C CA . LYS A 1 88 ? -3.945 12.287 -12.288 1.00 81.44 88 LYS A CA 1
ATOM 696 C C . LYS A 1 88 ? -3.327 11.189 -13.155 1.00 81.44 88 LYS A C 1
ATOM 698 O O . LYS A 1 88 ? -3.224 11.362 -14.365 1.00 81.44 88 LYS A O 1
ATOM 703 N N . THR A 1 89 ? -2.865 10.087 -12.564 1.00 80.06 89 THR A N 1
ATOM 704 C CA . THR A 1 89 ? -2.313 8.942 -13.306 1.00 80.06 89 THR A CA 1
ATOM 705 C C . THR A 1 89 ? -2.591 7.617 -12.596 1.00 80.06 89 THR A C 1
ATOM 707 O O . THR A 1 89 ? -2.719 7.556 -11.370 1.00 80.06 89 THR A O 1
ATOM 710 N N . ARG A 1 90 ? -2.667 6.528 -13.366 1.00 72.31 90 ARG A N 1
ATOM 711 C CA . ARG A 1 90 ? -2.811 5.158 -12.845 1.00 72.31 90 ARG A CA 1
ATOM 712 C C . ARG A 1 90 ? -1.447 4.541 -12.528 1.00 72.31 90 ARG A C 1
ATOM 714 O O . ARG A 1 90 ? -0.433 5.004 -13.045 1.00 72.31 90 ARG A O 1
ATOM 721 N N . SER A 1 91 ? -1.437 3.532 -11.653 1.00 71.56 91 SER A N 1
ATOM 722 C CA . SER A 1 91 ? -0.234 2.759 -11.338 1.00 71.56 91 SER A CA 1
ATOM 723 C C . SER A 1 91 ? 0.062 1.839 -12.509 1.00 71.56 91 SER A C 1
ATOM 725 O O . SER A 1 91 ? -0.821 1.076 -12.897 1.00 71.56 91 SER A O 1
ATOM 727 N N . PHE A 1 92 ? 1.266 1.884 -13.072 1.00 75.88 92 PHE A N 1
ATOM 728 C CA . PHE A 1 92 ? 1.649 0.922 -14.100 1.00 75.88 92 PHE A CA 1
ATOM 729 C C . PHE A 1 92 ? 3.131 0.566 -14.024 1.00 75.88 92 PHE A C 1
ATOM 731 O O . PHE A 1 92 ? 3.987 1.444 -14.073 1.00 75.88 92 PHE A O 1
ATOM 738 N N . GLY A 1 93 ? 3.424 -0.733 -13.914 1.00 82.44 93 GLY A N 1
ATOM 739 C CA . GLY A 1 93 ? 4.774 -1.286 -14.066 1.00 82.44 93 GLY A CA 1
ATOM 740 C C . GLY A 1 93 ? 5.788 -0.931 -12.971 1.00 82.44 93 GLY A C 1
ATOM 741 O O . GLY A 1 93 ? 6.959 -1.267 -13.122 1.00 82.44 93 GLY A O 1
ATOM 742 N N . ILE A 1 94 ? 5.374 -0.272 -11.883 1.00 92.25 94 ILE A N 1
ATOM 743 C CA . ILE A 1 94 ? 6.261 0.055 -10.760 1.00 92.25 94 ILE A CA 1
ATOM 744 C C . ILE A 1 94 ? 6.048 -0.935 -9.621 1.00 92.25 94 ILE A C 1
ATOM 746 O O . ILE A 1 94 ? 4.917 -1.167 -9.190 1.00 92.25 94 ILE A O 1
ATOM 750 N N . LEU A 1 95 ? 7.160 -1.486 -9.138 1.00 94.62 95 LEU A N 1
ATOM 751 C CA . LEU A 1 95 ? 7.215 -2.393 -8.004 1.00 94.62 95 LEU A CA 1
ATOM 752 C C . LEU A 1 95 ? 7.840 -1.680 -6.798 1.00 94.62 95 LEU A C 1
ATOM 754 O O . LEU A 1 95 ? 8.934 -1.128 -6.911 1.00 94.62 95 LEU A O 1
ATOM 758 N N . TYR A 1 96 ? 7.163 -1.705 -5.650 1.00 95.31 96 TYR A N 1
ATOM 759 C CA . TYR A 1 96 ? 7.620 -1.053 -4.415 1.00 95.31 96 TYR A CA 1
ATOM 760 C C . TYR A 1 96 ? 8.016 -2.072 -3.342 1.00 95.31 96 TYR A C 1
ATOM 762 O O . TYR A 1 96 ? 7.482 -3.181 -3.293 1.00 95.31 96 TYR A O 1
ATOM 770 N N . ASP A 1 97 ? 8.920 -1.689 -2.445 1.00 96.19 97 ASP A N 1
ATOM 771 C CA . ASP A 1 97 ? 9.191 -2.451 -1.227 1.00 96.19 97 ASP A CA 1
ATOM 772 C C . ASP A 1 97 ? 8.040 -2.288 -0.231 1.00 96.19 97 ASP A C 1
ATOM 774 O O . ASP A 1 97 ? 7.760 -1.191 0.258 1.00 96.19 97 ASP A O 1
ATOM 778 N N . GLY A 1 98 ? 7.369 -3.397 0.076 1.00 95.75 98 GLY A N 1
ATOM 779 C CA . GLY A 1 98 ? 6.168 -3.404 0.904 1.00 95.75 98 GLY A CA 1
ATOM 780 C C . GLY A 1 98 ? 6.413 -2.959 2.346 1.00 95.75 98 GLY A C 1
ATOM 781 O O . GLY A 1 98 ? 5.542 -2.326 2.936 1.00 95.75 98 GLY A O 1
ATOM 782 N N . PHE A 1 99 ? 7.593 -3.224 2.918 1.00 95.12 99 PHE A N 1
ATOM 783 C CA . PHE A 1 99 ? 7.899 -2.799 4.288 1.00 95.12 99 PHE A CA 1
ATOM 784 C C . PHE A 1 99 ? 8.234 -1.312 4.367 1.00 95.12 99 PHE A C 1
ATOM 786 O O . PHE A 1 99 ? 7.850 -0.650 5.332 1.00 95.12 99 PHE A O 1
ATOM 793 N N . HIS A 1 100 ? 8.926 -0.766 3.368 1.00 94.50 100 HIS A N 1
ATOM 794 C CA . HIS A 1 100 ? 9.180 0.672 3.306 1.00 94.50 100 HIS A CA 1
ATOM 795 C C . HIS A 1 100 ? 7.886 1.444 3.029 1.00 94.50 100 HIS A C 1
ATOM 797 O O . HIS A 1 100 ? 7.631 2.451 3.689 1.00 94.50 100 HIS A O 1
ATOM 803 N N . LEU A 1 101 ? 7.029 0.936 2.138 1.00 93.00 101 LEU A N 1
ATOM 804 C CA . LEU A 1 101 ? 5.711 1.519 1.882 1.00 93.00 101 LEU A CA 1
ATOM 805 C C . LEU A 1 101 ? 4.840 1.525 3.150 1.00 93.00 101 LEU A C 1
ATOM 807 O O . LEU A 1 101 ? 4.226 2.541 3.467 1.00 93.00 101 LEU A O 1
ATOM 811 N N . LEU A 1 102 ? 4.859 0.437 3.928 1.00 93.38 102 LEU A N 1
ATOM 812 C CA . LEU A 1 102 ? 4.169 0.346 5.220 1.00 93.38 102 LEU A CA 1
ATOM 813 C C . LEU A 1 102 ? 4.614 1.420 6.208 1.00 93.38 102 LEU A C 1
ATOM 815 O O . LEU A 1 102 ? 3.768 2.065 6.825 1.00 93.38 102 LEU A O 1
ATOM 819 N N . ARG A 1 103 ? 5.923 1.658 6.332 1.00 92.38 103 ARG A N 1
ATOM 820 C CA . ARG A 1 103 ? 6.455 2.716 7.208 1.00 92.38 103 ARG A CA 1
ATOM 821 C C . ARG A 1 103 ? 5.956 4.095 6.796 1.00 92.38 103 ARG A C 1
ATOM 823 O O . ARG A 1 103 ? 5.557 4.874 7.651 1.00 92.38 103 ARG A O 1
ATOM 830 N N . ILE A 1 104 ? 5.929 4.363 5.495 1.00 91.56 104 ILE A N 1
ATOM 831 C CA . ILE A 1 104 ? 5.430 5.627 4.952 1.00 91.56 104 ILE A CA 1
ATOM 832 C C . ILE A 1 104 ? 3.938 5.802 5.265 1.00 91.56 104 ILE A C 1
ATOM 834 O O . ILE A 1 104 ? 3.527 6.881 5.680 1.00 91.56 104 ILE A O 1
ATOM 838 N N . PHE A 1 105 ? 3.128 4.749 5.129 1.00 89.62 105 PHE A N 1
ATOM 839 C CA . PHE A 1 105 ? 1.698 4.812 5.458 1.00 89.62 105 PHE A CA 1
ATOM 840 C C . PHE A 1 105 ? 1.475 5.000 6.961 1.00 89.62 105 PHE A C 1
ATOM 842 O O . PHE A 1 105 ? 0.577 5.736 7.363 1.00 89.62 105 PHE A O 1
ATOM 849 N N . CYS A 1 106 ? 2.340 4.407 7.786 1.00 89.44 106 CYS A N 1
ATOM 850 C CA . CYS A 1 106 ? 2.336 4.591 9.233 1.00 89.44 106 CYS A CA 1
ATOM 851 C C . CYS A 1 106 ? 2.533 6.060 9.642 1.00 89.44 106 CYS A C 1
ATOM 853 O O . CYS A 1 106 ? 1.848 6.536 10.543 1.00 89.44 106 CYS A O 1
ATOM 855 N N . GLU A 1 107 ? 3.398 6.807 8.946 1.00 87.88 107 GLU A N 1
ATOM 856 C CA . GLU A 1 107 ? 3.650 8.232 9.227 1.00 87.88 107 GLU A CA 1
ATOM 857 C C . GLU A 1 107 ? 2.429 9.140 9.004 1.00 87.88 107 GLU A C 1
ATOM 859 O O . GLU A 1 107 ? 2.392 10.251 9.534 1.00 87.88 107 GLU A O 1
ATOM 864 N N . ILE A 1 108 ? 1.443 8.697 8.220 1.00 82.00 108 ILE A N 1
ATOM 865 C CA . ILE A 1 108 ? 0.236 9.481 7.915 1.00 82.00 108 ILE A CA 1
ATOM 866 C C . ILE A 1 108 ? -0.831 9.321 8.999 1.00 82.00 108 ILE A C 1
ATOM 868 O O . ILE A 1 108 ? -1.699 10.182 9.150 1.00 82.00 108 ILE A O 1
ATOM 872 N N . MET A 1 109 ? -0.802 8.211 9.733 1.00 81.88 109 MET A N 1
ATOM 873 C CA . MET A 1 109 ? -1.828 7.895 10.721 1.00 81.88 109 MET A CA 1
ATOM 874 C C . MET A 1 109 ? -1.683 8.771 11.970 1.00 81.88 109 MET A C 1
ATOM 876 O O . MET A 1 109 ? -0.588 9.216 12.322 1.00 81.88 109 MET A O 1
ATOM 880 N N . SER A 1 110 ? -2.801 9.013 12.657 1.00 78.56 110 SER A N 1
ATOM 881 C CA . SER A 1 110 ? -2.790 9.687 13.957 1.00 78.56 110 SER A CA 1
ATOM 882 C C . SER A 1 110 ? -2.033 8.824 14.968 1.00 78.56 110 SER A C 1
ATOM 884 O O . SER A 1 110 ? -2.254 7.618 15.071 1.00 78.56 110 SER A O 1
ATOM 886 N N . ARG A 1 111 ? -1.124 9.444 15.731 1.00 80.31 111 ARG A N 1
ATOM 887 C CA . ARG A 1 111 ? -0.329 8.734 16.746 1.00 80.31 111 ARG A CA 1
ATOM 888 C C . ARG A 1 111 ? -1.201 8.197 17.876 1.00 80.31 111 ARG A C 1
ATOM 890 O O . ARG A 1 111 ? -0.850 7.191 18.482 1.00 80.31 111 ARG A O 1
ATOM 897 N N . GLU A 1 112 ? -2.318 8.861 18.141 1.00 82.75 112 GLU A N 1
ATOM 898 C CA . GLU A 1 112 ? -3.314 8.478 19.138 1.00 82.75 112 GLU A CA 1
ATOM 899 C C . GLU A 1 112 ? -4.044 7.183 18.741 1.00 82.75 112 GLU A C 1
ATOM 901 O O . GLU A 1 112 ? -4.476 6.423 19.606 1.00 82.75 112 GLU A O 1
ATOM 906 N N . GLU A 1 113 ? -4.119 6.899 17.438 1.00 84.81 113 GLU A N 1
ATOM 907 C CA . GLU A 1 113 ? -4.731 5.694 16.873 1.00 84.81 113 GLU A CA 1
ATOM 908 C C . GLU A 1 113 ? -3.716 4.554 16.666 1.00 84.81 113 GLU A C 1
ATOM 910 O O . GLU A 1 113 ? -4.094 3.426 16.378 1.00 84.81 113 GLU A O 1
ATOM 915 N N . CYS A 1 114 ? -2.422 4.777 16.918 1.00 82.50 114 CYS A N 1
ATOM 916 C CA . CYS A 1 114 ? -1.391 3.731 16.888 1.00 82.50 114 CYS A CA 1
ATOM 917 C C . CYS A 1 114 ? -1.409 2.855 18.158 1.00 82.50 114 CYS A C 1
ATOM 919 O O . CYS A 1 114 ? -0.396 2.711 18.847 1.00 82.50 114 CYS A O 1
ATOM 921 N N . SER A 1 115 ? -2.559 2.265 18.484 1.00 86.25 115 SER A N 1
ATOM 922 C CA . SER A 1 115 ? -2.736 1.347 19.614 1.00 86.25 115 SER A CA 1
ATOM 923 C C . SER A 1 115 ? -3.463 0.065 19.185 1.00 86.25 115 SER A C 1
ATOM 925 O O . SER A 1 115 ? -4.112 0.054 18.141 1.00 86.25 115 SER A O 1
ATOM 927 N N . PRO A 1 116 ? -3.411 -1.020 19.982 1.00 85.75 116 PRO A N 1
ATOM 928 C CA . PRO A 1 116 ? -4.125 -2.264 19.672 1.00 85.75 116 PRO A CA 1
ATOM 929 C C . PRO A 1 116 ? -5.653 -2.121 19.576 1.00 85.75 116 PRO A C 1
ATOM 931 O O . PRO A 1 116 ? -6.326 -3.043 19.122 1.00 85.75 116 PRO A O 1
ATOM 934 N N . GLU A 1 117 ? -6.211 -0.982 19.999 1.00 91.00 117 GLU A N 1
ATOM 935 C CA . GLU A 1 117 ? -7.632 -0.672 19.849 1.00 91.00 117 GLU A CA 1
ATOM 936 C C . GLU A 1 117 ? -8.023 -0.315 18.412 1.00 91.00 117 GLU A C 1
ATOM 938 O O . GLU A 1 117 ? -9.217 -0.303 18.112 1.00 91.00 117 GLU A O 1
ATOM 943 N N . PHE A 1 118 ? -7.061 -0.066 17.520 1.00 92.50 118 PHE A N 1
ATOM 944 C CA . PHE A 1 118 ? -7.322 0.284 16.128 1.00 92.50 118 PHE A CA 1
ATOM 945 C C . PHE A 1 118 ? -6.655 -0.697 15.170 1.00 92.50 118 PHE A C 1
ATOM 947 O O . PHE A 1 118 ? -5.491 -1.072 15.310 1.00 92.50 118 PHE A O 1
ATOM 954 N N . VAL A 1 119 ? -7.402 -1.089 14.143 1.00 93.56 119 VAL A N 1
ATOM 955 C CA . VAL A 1 119 ? -6.900 -1.887 13.028 1.00 93.56 119 VAL A CA 1
ATOM 956 C C . VAL A 1 119 ? -6.987 -1.041 11.770 1.00 93.56 119 VAL A C 1
ATOM 958 O O . VAL A 1 119 ? -8.066 -0.833 11.223 1.00 93.56 119 VAL A O 1
ATOM 961 N N . HIS A 1 120 ? -5.837 -0.565 11.305 1.00 94.00 120 HIS A N 1
ATOM 962 C CA . HIS A 1 120 ? -5.739 0.233 10.087 1.00 94.00 120 HIS A CA 1
ATOM 963 C C . HIS A 1 120 ? -5.458 -0.670 8.882 1.00 94.00 120 HIS A C 1
ATOM 965 O O . HIS A 1 120 ? -4.460 -1.400 8.872 1.00 94.00 120 HIS A O 1
ATOM 971 N N . ILE A 1 121 ? -6.314 -0.608 7.860 1.00 94.62 121 ILE A N 1
ATOM 972 C CA . ILE A 1 121 ? -6.189 -1.387 6.622 1.00 94.62 121 ILE A CA 1
ATOM 973 C C . ILE A 1 121 ? -6.186 -0.434 5.431 1.00 94.62 121 ILE A C 1
ATOM 975 O O . ILE A 1 121 ? -7.183 0.222 5.152 1.00 94.62 121 ILE A O 1
ATOM 979 N N . PHE A 1 122 ? -5.072 -0.382 4.711 1.00 93.75 122 PHE A N 1
ATOM 980 C CA . PHE A 1 122 ? -4.927 0.402 3.492 1.00 93.75 122 PHE A CA 1
ATOM 981 C C . PHE A 1 122 ? -5.145 -0.465 2.263 1.00 93.75 122 PHE A C 1
ATOM 983 O O . PHE A 1 122 ? -4.420 -1.437 2.048 1.00 93.75 122 PHE A O 1
ATOM 990 N N . PHE A 1 123 ? -6.083 -0.063 1.416 1.00 93.25 123 PHE A N 1
ATOM 991 C CA . PHE A 1 123 ? -6.228 -0.582 0.070 1.00 93.25 123 PHE A CA 1
ATOM 992 C C . PHE A 1 123 ? -5.491 0.320 -0.917 1.00 93.25 123 PHE A C 1
ATOM 994 O O . PHE A 1 123 ? -5.674 1.537 -0.961 1.00 93.25 123 PHE A O 1
ATOM 1001 N N . THR A 1 124 ? -4.635 -0.302 -1.717 1.00 90.38 124 THR A N 1
ATOM 1002 C CA . THR A 1 124 ? -3.810 0.363 -2.725 1.00 90.38 124 THR A CA 1
ATOM 1003 C C . THR A 1 124 ? -3.843 -0.422 -4.028 1.00 90.38 124 THR A C 1
ATOM 1005 O O . THR A 1 124 ? -3.984 -1.637 -4.015 1.00 90.38 124 THR A O 1
ATOM 1008 N N . ASN A 1 125 ? -3.657 0.230 -5.173 1.00 90.25 125 ASN A N 1
ATOM 1009 C CA . ASN A 1 125 ? -3.380 -0.462 -6.439 1.00 90.25 125 ASN A CA 1
ATOM 1010 C C . ASN A 1 125 ? -1.874 -0.491 -6.778 1.00 90.25 125 ASN A C 1
ATOM 1012 O O . ASN A 1 125 ? -1.478 -0.802 -7.906 1.00 90.25 125 ASN A O 1
ATOM 1016 N N . ARG A 1 126 ? -1.008 -0.147 -5.819 1.00 91.69 126 ARG A N 1
ATOM 1017 C CA . ARG A 1 126 ? 0.450 -0.262 -5.947 1.00 91.69 126 ARG A CA 1
ATOM 1018 C C . ARG A 1 126 ? 0.852 -1.724 -5.864 1.00 91.69 126 ARG A C 1
ATOM 1020 O O . ARG A 1 126 ? 0.472 -2.413 -4.920 1.00 91.69 126 ARG A O 1
ATOM 1027 N N . LEU A 1 127 ? 1.628 -2.199 -6.833 1.00 94.19 127 LEU A N 1
ATOM 1028 C CA . LEU A 1 127 ? 2.214 -3.532 -6.779 1.00 94.19 127 LEU A CA 1
ATOM 1029 C C . LEU A 1 127 ? 3.444 -3.489 -5.871 1.00 94.19 127 LEU A C 1
ATOM 1031 O O . LEU A 1 127 ? 4.330 -2.663 -6.080 1.00 94.19 127 LEU A O 1
ATOM 1035 N N . PHE A 1 128 ? 3.521 -4.365 -4.876 1.00 95.69 128 PHE A N 1
ATOM 1036 C CA . PHE A 1 128 ? 4.667 -4.407 -3.972 1.00 95.69 128 PHE A CA 1
ATOM 1037 C C . PHE A 1 128 ? 5.180 -5.825 -3.743 1.00 95.69 128 PHE A C 1
ATOM 1039 O O . PHE A 1 128 ? 4.497 -6.824 -3.979 1.00 95.69 128 PHE A O 1
ATOM 1046 N N . ALA A 1 129 ? 6.420 -5.889 -3.277 1.00 96.69 129 ALA A N 1
ATOM 1047 C CA . ALA A 1 129 ? 7.113 -7.112 -2.923 1.00 96.69 129 ALA A CA 1
ATOM 1048 C C . ALA A 1 129 ? 7.823 -6.967 -1.578 1.00 96.69 129 ALA A C 1
ATOM 1050 O O . ALA A 1 129 ? 8.089 -5.864 -1.103 1.00 96.69 129 ALA A O 1
ATOM 1051 N N . THR A 1 130 ? 8.171 -8.097 -0.977 1.00 96.50 130 THR A N 1
ATOM 1052 C CA . THR A 1 130 ? 9.008 -8.157 0.227 1.00 96.50 130 THR A CA 1
ATOM 1053 C C . THR A 1 130 ? 10.304 -8.878 -0.092 1.00 96.50 130 THR A C 1
ATOM 1055 O O . THR A 1 130 ? 10.277 -9.885 -0.801 1.00 96.50 130 THR A O 1
ATOM 1058 N N . TRP A 1 131 ? 11.415 -8.387 0.446 1.00 96.06 131 TRP A N 1
ATOM 1059 C CA . TRP A 1 131 ? 12.703 -9.063 0.345 1.00 96.06 131 TRP A CA 1
ATOM 1060 C C . TRP A 1 131 ? 12.723 -10.318 1.218 1.00 96.06 131 TRP A C 1
ATOM 1062 O O . TRP A 1 131 ? 12.370 -10.243 2.396 1.00 96.06 131 TRP A O 1
ATOM 1072 N N . ASP A 1 132 ? 13.166 -11.439 0.659 1.00 95.00 132 ASP A N 1
ATOM 1073 C CA . ASP A 1 132 ? 13.456 -12.658 1.406 1.00 95.00 132 ASP A CA 1
ATOM 1074 C C . ASP A 1 132 ? 14.976 -12.815 1.560 1.00 95.00 132 ASP A C 1
ATOM 1076 O O . ASP A 1 132 ? 15.748 -12.832 0.598 1.00 95.00 132 ASP A O 1
ATOM 1080 N N . ASP A 1 133 ? 15.431 -12.877 2.811 1.00 93.19 133 ASP A N 1
ATOM 1081 C CA . ASP A 1 133 ? 16.850 -12.995 3.120 1.00 93.19 133 ASP A CA 1
ATOM 1082 C C . ASP A 1 133 ? 17.412 -14.407 2.896 1.00 93.19 133 ASP A C 1
ATOM 1084 O O . ASP A 1 133 ? 18.640 -14.543 2.882 1.00 93.19 133 ASP A O 1
ATOM 1088 N N . SER A 1 134 ? 16.563 -15.419 2.692 1.00 95.06 134 SER A N 1
ATOM 1089 C CA . SER A 1 134 ? 16.972 -16.802 2.426 1.00 95.06 134 SER A CA 1
ATOM 1090 C C . SER A 1 134 ? 17.405 -17.032 0.975 1.00 95.06 134 SER A C 1
ATOM 1092 O O . SER A 1 134 ? 18.430 -17.673 0.750 1.00 95.06 134 SER A O 1
ATOM 1094 N N . ASP A 1 135 ? 16.691 -16.460 -0.000 1.00 94.69 135 ASP A N 1
ATOM 1095 C CA . ASP A 1 135 ? 16.991 -16.590 -1.435 1.00 94.69 135 ASP A CA 1
ATOM 1096 C C . ASP A 1 135 ? 17.501 -15.292 -2.085 1.00 94.69 135 ASP A C 1
ATOM 1098 O O . ASP A 1 135 ? 17.814 -15.269 -3.278 1.00 94.69 135 ASP A O 1
ATOM 1102 N N . LYS A 1 136 ? 17.638 -14.224 -1.285 1.00 94.38 136 LYS A N 1
ATOM 1103 C CA . LYS A 1 136 ? 18.136 -12.902 -1.693 1.00 94.38 136 LYS A CA 1
ATOM 1104 C C . LYS A 1 136 ? 17.354 -12.335 -2.876 1.00 94.38 136 LYS A C 1
ATOM 1106 O O . LYS A 1 136 ? 17.938 -11.827 -3.841 1.00 94.38 136 LYS A O 1
ATOM 1111 N N . ARG A 1 137 ? 16.025 -12.414 -2.796 1.00 95.62 137 ARG A N 1
ATOM 1112 C CA . ARG A 1 137 ? 15.138 -11.931 -3.849 1.00 95.62 137 ARG A CA 1
ATOM 1113 C C . ARG A 1 137 ? 13.856 -11.304 -3.300 1.00 95.62 137 ARG A C 1
ATOM 1115 O O . ARG A 1 137 ? 13.364 -11.639 -2.228 1.00 95.62 137 ARG A O 1
ATOM 1122 N N . TYR A 1 138 ? 13.298 -10.370 -4.062 1.00 96.44 138 TYR A N 1
ATOM 1123 C CA . TYR A 1 138 ? 11.963 -9.828 -3.847 1.00 96.44 138 TYR A CA 1
ATOM 1124 C C . TYR A 1 138 ? 10.871 -10.788 -4.327 1.00 96.44 138 TYR A C 1
ATOM 1126 O O . TYR A 1 138 ? 10.876 -11.232 -5.476 1.00 96.44 138 TYR A O 1
ATOM 1134 N N . HIS A 1 139 ? 9.883 -11.015 -3.464 1.00 95.38 139 HIS A N 1
ATOM 1135 C CA . HIS A 1 139 ? 8.683 -11.803 -3.749 1.00 95.38 139 HIS A CA 1
ATOM 1136 C C . HIS A 1 139 ? 7.461 -10.899 -3.766 1.00 95.38 139 HIS A C 1
ATOM 1138 O O . HIS A 1 139 ? 7.224 -10.186 -2.787 1.00 95.38 139 HIS A O 1
ATOM 1144 N N . LEU A 1 140 ? 6.688 -10.930 -4.855 1.00 95.81 140 LEU A N 1
ATOM 1145 C CA . LEU A 1 140 ? 5.425 -10.197 -4.946 1.00 95.81 140 LEU A CA 1
ATOM 1146 C C . LEU A 1 140 ? 4.496 -10.599 -3.801 1.00 95.81 140 LEU A C 1
ATOM 1148 O O . LEU A 1 140 ? 4.415 -11.770 -3.426 1.00 95.81 140 LEU A O 1
ATOM 1152 N N . ARG A 1 141 ? 3.773 -9.621 -3.257 1.00 96.25 141 ARG A N 1
ATOM 1153 C CA . ARG A 1 141 ? 2.796 -9.842 -2.194 1.00 96.25 141 ARG A CA 1
ATOM 1154 C C . ARG A 1 141 ? 1.479 -9.176 -2.547 1.00 96.25 141 ARG A C 1
ATOM 1156 O O . ARG A 1 141 ? 1.441 -8.057 -3.047 1.00 96.25 141 ARG A O 1
ATOM 1163 N N . THR A 1 142 ? 0.392 -9.862 -2.221 1.00 96.19 142 THR A N 1
ATOM 1164 C CA . THR A 1 142 ? -0.941 -9.259 -2.192 1.00 96.19 142 THR A CA 1
ATOM 1165 C C . THR A 1 142 ? -1.087 -8.336 -0.988 1.00 96.19 142 THR A C 1
ATOM 1167 O O . THR A 1 142 ? -1.710 -7.287 -1.089 1.00 96.19 142 THR A O 1
ATOM 1170 N N . SER A 1 143 ? -0.510 -8.706 0.154 1.00 96.75 143 SER A N 1
ATOM 1171 C CA . SER A 1 143 ? -0.660 -7.972 1.406 1.00 96.75 143 SER A CA 1
ATOM 1172 C C . SER A 1 143 ? 0.613 -8.000 2.249 1.00 96.75 143 SER A C 1
ATOM 1174 O O . SER A 1 143 ? 1.419 -8.930 2.161 1.00 96.75 143 SER A O 1
ATOM 1176 N N . VAL A 1 144 ? 0.784 -6.970 3.076 1.00 96.88 144 VAL A N 1
ATOM 1177 C CA . VAL A 1 144 ? 1.755 -6.928 4.177 1.00 96.88 144 VAL A CA 1
ATOM 1178 C C . VAL A 1 144 ? 1.000 -6.535 5.440 1.00 96.88 144 VAL A C 1
ATOM 1180 O O . VAL A 1 144 ? 0.244 -5.564 5.437 1.00 96.88 144 VAL A O 1
ATOM 1183 N N . TYR A 1 145 ? 1.199 -7.292 6.515 1.00 94.94 145 TYR A N 1
ATOM 1184 C CA . TYR A 1 145 ? 0.507 -7.080 7.783 1.00 94.94 145 TYR A CA 1
ATOM 1185 C C . TYR A 1 145 ? 1.419 -6.370 8.780 1.00 94.94 145 TYR A C 1
ATOM 1187 O O . TYR A 1 145 ? 2.574 -6.753 8.970 1.00 94.94 145 TYR A O 1
ATOM 1195 N N . GLY A 1 146 ? 0.884 -5.335 9.412 1.00 90.62 146 GLY A N 1
ATOM 1196 C CA . GLY A 1 146 ? 1.569 -4.499 10.387 1.00 90.62 146 GLY A CA 1
ATOM 1197 C C . GLY A 1 146 ? 0.640 -3.387 10.860 1.00 90.62 146 GLY A C 1
ATOM 1198 O O . GLY A 1 146 ? -0.582 -3.529 10.796 1.00 90.62 146 GLY A O 1
ATOM 1199 N N . ILE A 1 147 ? 1.221 -2.278 11.316 1.00 89.19 147 ILE A N 1
ATOM 1200 C CA . ILE A 1 147 ? 0.487 -1.072 11.711 1.00 89.19 147 ILE A CA 1
ATOM 1201 C C . ILE A 1 147 ?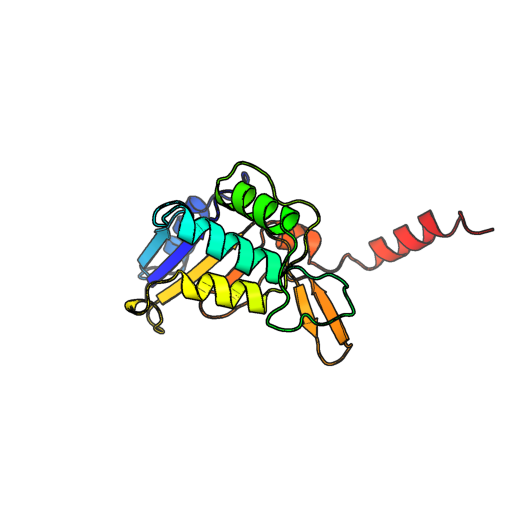 0.940 0.067 10.777 1.00 89.19 147 ILE A C 1
ATOM 1203 O O . ILE A 1 147 ? 1.995 0.653 11.032 1.00 89.19 147 ILE A O 1
ATOM 1207 N N . PRO A 1 148 ? 0.205 0.363 9.683 1.00 92.88 148 PRO A N 1
ATOM 1208 C CA . PRO A 1 148 ? -1.020 -0.299 9.212 1.00 92.88 148 PRO A CA 1
ATOM 1209 C C . PRO A 1 148 ? -0.761 -1.612 8.461 1.00 92.88 148 PRO A C 1
ATOM 1211 O O . PRO A 1 148 ? 0.368 -1.921 8.086 1.00 92.88 148 PRO A O 1
ATOM 1214 N N . SER A 1 149 ? -1.827 -2.363 8.181 1.00 95.12 149 SER A N 1
ATOM 1215 C CA . SER A 1 149 ? -1.812 -3.423 7.168 1.00 95.12 149 SER A CA 1
ATOM 1216 C C . SER A 1 149 ? -2.101 -2.833 5.789 1.00 95.12 149 SER A C 1
ATOM 1218 O O . SER A 1 149 ? -2.924 -1.929 5.664 1.00 95.12 149 SER A O 1
ATOM 1220 N N . ILE A 1 150 ? -1.448 -3.347 4.748 1.00 95.38 150 ILE A N 1
ATOM 1221 C CA . ILE A 1 150 ? -1.618 -2.888 3.362 1.00 95.38 150 ILE A CA 1
ATOM 1222 C C . ILE A 1 150 ? -2.052 -4.061 2.489 1.00 95.38 150 ILE A C 1
ATOM 1224 O O . ILE A 1 150 ? -1.450 -5.134 2.546 1.00 95.38 150 ILE A O 1
ATOM 1228 N N . ILE A 1 151 ? -3.066 -3.843 1.655 1.00 95.62 151 ILE A N 1
ATOM 1229 C CA . ILE A 1 151 ? -3.602 -4.795 0.683 1.00 95.62 151 ILE A CA 1
ATOM 1230 C C . ILE A 1 151 ? -3.546 -4.159 -0.710 1.00 95.62 151 ILE A C 1
ATOM 1232 O O . ILE A 1 151 ? -4.120 -3.098 -0.952 1.00 95.62 151 ILE A O 1
ATOM 1236 N N . SER A 1 152 ? -2.853 -4.823 -1.633 1.00 93.81 152 SER A N 1
ATOM 1237 C CA . SER A 1 152 ? -2.760 -4.433 -3.035 1.00 93.81 152 SER A CA 1
ATOM 1238 C C . SER A 1 152 ? -3.857 -5.087 -3.868 1.00 93.81 152 SER A C 1
ATOM 1240 O O . SER A 1 152 ? -3.879 -6.311 -4.011 1.00 93.81 152 SER A O 1
ATOM 1242 N N . THR A 1 153 ? -4.717 -4.287 -4.494 1.00 92.12 153 THR A N 1
ATOM 1243 C CA . THR A 1 153 ? -5.704 -4.771 -5.468 1.00 92.12 153 THR A CA 1
ATOM 1244 C C . THR A 1 153 ? -5.029 -5.322 -6.723 1.00 92.12 153 THR A C 1
ATOM 1246 O O . THR A 1 153 ? -5.388 -6.396 -7.191 1.00 92.12 153 THR A O 1
ATOM 1249 N N . THR A 1 154 ? -3.972 -4.671 -7.213 1.00 90.69 154 THR A N 1
ATOM 1250 C CA . THR A 1 154 ? -3.134 -5.200 -8.305 1.00 90.69 154 THR A CA 1
ATOM 1251 C C . THR A 1 154 ? -2.421 -6.487 -7.877 1.00 90.69 154 THR A C 1
ATOM 1253 O O . THR A 1 154 ? -2.347 -7.459 -8.626 1.00 90.69 154 THR A O 1
ATOM 1256 N N . GLY A 1 155 ? -1.941 -6.537 -6.633 1.00 92.00 155 GLY A N 1
ATOM 1257 C CA . GLY A 1 155 ? -1.310 -7.717 -6.055 1.00 92.00 155 GLY A CA 1
ATOM 1258 C C . GLY A 1 155 ? -2.259 -8.902 -5.866 1.00 92.00 155 GLY A C 1
ATOM 1259 O O . GLY A 1 155 ? -1.772 -10.022 -5.794 1.00 92.00 155 GLY A O 1
ATOM 1260 N N . LEU A 1 156 ? -3.586 -8.722 -5.822 1.00 91.50 156 LEU A N 1
ATOM 1261 C CA . LEU A 1 156 ? -4.537 -9.850 -5.847 1.00 91.50 156 LEU A CA 1
ATOM 1262 C C . LEU A 1 156 ? -4.466 -10.635 -7.165 1.00 91.50 156 LEU A C 1
ATOM 1264 O O . LEU A 1 156 ? -4.690 -11.841 -7.168 1.00 91.50 156 LEU A O 1
ATOM 1268 N N . VAL A 1 157 ? -4.147 -9.960 -8.270 1.00 89.06 157 VAL A N 1
ATOM 1269 C CA . VAL A 1 157 ? -4.103 -10.547 -9.619 1.00 89.06 157 VAL A CA 1
ATOM 1270 C C . VAL A 1 157 ? -2.694 -11.034 -9.966 1.00 89.06 157 VAL A C 1
ATOM 1272 O O . VAL A 1 157 ? -2.517 -12.125 -10.522 1.00 89.06 157 VAL A O 1
ATOM 1275 N N . GLU A 1 158 ? -1.687 -10.229 -9.625 1.00 89.06 158 GLU A N 1
ATOM 1276 C CA . GLU A 1 158 ? -0.307 -10.428 -10.080 1.00 89.06 158 GLU A CA 1
ATOM 1277 C C . GLU A 1 158 ? 0.567 -11.228 -9.109 1.00 89.06 158 GLU A C 1
ATOM 1279 O O . GLU A 1 158 ? 1.485 -11.919 -9.545 1.00 89.06 158 GLU A O 1
ATOM 1284 N N . ALA A 1 159 ? 0.320 -11.146 -7.796 1.00 89.56 159 ALA A N 1
ATOM 1285 C CA . ALA A 1 159 ? 1.187 -11.783 -6.803 1.00 89.56 159 ALA A CA 1
ATOM 1286 C C . ALA A 1 159 ? 0.971 -13.296 -6.607 1.00 89.56 159 ALA A C 1
ATOM 1288 O O . ALA A 1 159 ? 1.954 -13.970 -6.288 1.00 89.56 159 ALA A O 1
ATOM 1289 N N . PRO A 1 160 ? -0.248 -13.865 -6.749 1.00 88.94 160 PRO A N 1
ATOM 1290 C CA . PRO A 1 160 ? -0.433 -15.301 -6.594 1.00 88.94 160 PRO A CA 1
ATOM 1291 C C . PRO A 1 160 ? 0.427 -16.089 -7.579 1.00 88.94 160 PRO A C 1
ATOM 1293 O O . PRO A 1 160 ? 0.477 -15.781 -8.773 1.00 88.94 160 PRO A O 1
ATOM 1296 N N . ALA A 1 161 ? 1.074 -17.142 -7.074 1.00 82.81 161 ALA A N 1
ATOM 1297 C CA . ALA A 1 161 ? 1.828 -18.061 -7.910 1.00 82.81 161 ALA A CA 1
ATOM 1298 C C . ALA A 1 161 ? 0.913 -18.614 -9.008 1.00 82.81 161 ALA A C 1
ATOM 1300 O O . ALA A 1 161 ? -0.172 -19.133 -8.730 1.00 82.81 161 ALA A O 1
ATOM 1301 N N . LYS A 1 162 ? 1.345 -18.489 -10.266 1.00 82.31 162 LYS A N 1
ATOM 1302 C CA . LYS A 1 162 ? 0.608 -19.090 -11.373 1.00 82.31 162 LYS A CA 1
ATOM 1303 C C . LYS A 1 162 ? 0.662 -20.620 -11.225 1.00 82.31 162 LYS A C 1
ATOM 1305 O O . LYS A 1 162 ? 1.652 -21.151 -10.713 1.00 82.31 162 LYS A O 1
ATOM 1310 N N . PRO A 1 163 ? -0.389 -21.340 -11.646 1.00 83.56 163 PRO A N 1
ATOM 1311 C CA . PRO A 1 163 ? -0.393 -22.797 -11.590 1.00 83.56 163 PRO A CA 1
ATOM 1312 C C . PRO A 1 163 ? 0.751 -23.369 -12.441 1.00 83.56 163 PRO A C 1
ATOM 1314 O O . PRO A 1 163 ? 1.222 -22.727 -13.383 1.00 83.56 163 PRO A O 1
ATOM 1317 N N . ARG A 1 164 ? 1.224 -24.578 -12.124 1.00 81.94 164 ARG A N 1
ATOM 1318 C CA . ARG A 1 164 ? 2.380 -25.194 -12.805 1.00 81.94 164 ARG A CA 1
ATOM 1319 C C . ARG A 1 164 ? 2.179 -25.272 -14.321 1.00 81.94 164 ARG A C 1
ATOM 1321 O O . ARG A 1 164 ? 3.120 -25.069 -15.085 1.00 81.94 164 ARG A O 1
ATOM 1328 N N . GLU A 1 165 ? 0.948 -25.528 -14.742 1.00 86.75 165 GLU A N 1
ATOM 1329 C CA . GLU A 1 165 ? 0.500 -25.631 -16.129 1.00 86.75 165 GLU A CA 1
ATOM 1330 C C . GLU A 1 165 ? 0.773 -24.346 -16.913 1.00 86.75 165 GLU A C 1
ATOM 1332 O O . GLU A 1 165 ? 1.143 -24.415 -18.081 1.00 86.75 165 GLU A O 1
ATOM 1337 N N . TYR A 1 166 ? 0.674 -23.179 -16.267 1.00 82.75 166 TYR A N 1
ATOM 1338 C CA . TYR A 1 166 ? 1.022 -21.900 -16.884 1.00 82.75 166 TYR A CA 1
ATOM 1339 C C . TYR A 1 166 ? 2.501 -21.865 -17.281 1.00 82.75 166 TYR A C 1
ATOM 1341 O O . TYR A 1 166 ? 2.832 -21.504 -18.406 1.00 82.75 166 TYR A O 1
ATOM 1349 N N . TYR A 1 167 ? 3.398 -22.290 -16.389 1.00 80.94 167 TYR A N 1
ATOM 1350 C CA . TYR A 1 167 ? 4.833 -22.315 -16.677 1.00 80.94 167 TYR A CA 1
ATOM 1351 C C . TYR A 1 167 ? 5.196 -23.365 -17.726 1.00 80.94 167 TYR A C 1
ATOM 1353 O O . TYR A 1 167 ? 6.049 -23.103 -18.571 1.00 80.94 167 TYR A O 1
ATOM 1361 N N . LEU A 1 168 ? 4.527 -24.523 -17.713 1.00 84.50 168 LEU A N 1
ATOM 1362 C CA . LEU A 1 168 ? 4.671 -25.527 -18.771 1.00 84.50 168 LEU A CA 1
ATOM 1363 C C . LEU A 1 168 ? 4.246 -24.959 -20.127 1.00 84.50 168 LEU A C 1
ATOM 1365 O O . LEU A 1 168 ? 4.974 -25.112 -21.102 1.00 84.50 168 LEU A O 1
ATOM 1369 N N . LEU A 1 169 ? 3.114 -24.256 -20.182 1.00 88.38 169 LEU A N 1
ATOM 1370 C CA . LEU A 1 169 ? 2.634 -23.612 -21.399 1.00 88.38 169 LEU A CA 1
ATOM 1371 C C . LEU A 1 169 ? 3.605 -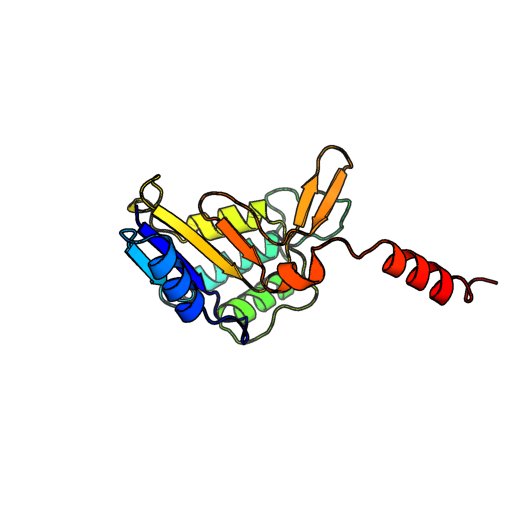22.529 -21.886 1.00 88.38 169 LEU A C 1
ATOM 1373 O O . LEU A 1 169 ? 3.946 -22.516 -23.062 1.00 88.38 169 LEU A O 1
ATOM 1377 N N . VAL A 1 170 ? 4.095 -21.658 -21.000 1.00 83.44 170 VAL A N 1
ATOM 1378 C CA . VAL A 1 170 ? 5.093 -20.628 -21.343 1.00 83.44 170 VAL A CA 1
ATOM 1379 C C . VAL A 1 170 ? 6.374 -21.264 -21.882 1.00 83.44 170 VAL A C 1
ATOM 1381 O O . VAL A 1 170 ? 6.891 -20.815 -22.901 1.00 83.44 170 VAL A O 1
ATOM 1384 N N . PHE A 1 171 ? 6.866 -22.326 -21.240 1.00 82.56 171 PHE A N 1
ATOM 1385 C CA . PHE A 1 171 ? 8.042 -23.061 -21.701 1.00 82.56 171 PHE A CA 1
ATOM 1386 C C . PHE A 1 171 ? 7.821 -23.686 -23.085 1.00 82.56 171 PHE A C 1
ATOM 1388 O O . PHE A 1 171 ? 8.676 -23.552 -23.955 1.00 82.56 171 PHE A O 1
ATOM 1395 N N . LEU A 1 172 ? 6.667 -24.318 -23.313 1.00 85.94 172 LEU A N 1
ATOM 1396 C CA . LEU A 1 172 ? 6.321 -24.927 -24.600 1.00 85.94 172 LEU A CA 1
ATOM 1397 C C . LEU A 1 172 ? 6.137 -23.883 -25.710 1.00 85.94 172 LEU A C 1
ATOM 1399 O O . LEU A 1 172 ? 6.591 -24.100 -26.827 1.00 85.94 172 LEU A O 1
ATOM 1403 N N . LEU A 1 173 ? 5.502 -22.747 -25.415 1.00 83.81 173 LEU A N 1
ATOM 1404 C CA . LEU A 1 173 ? 5.238 -21.697 -26.402 1.00 83.81 173 LEU A CA 1
ATOM 1405 C C . LEU A 1 173 ? 6.485 -20.867 -26.738 1.00 83.81 173 LEU A C 1
ATOM 1407 O O . LEU A 1 173 ? 6.663 -20.488 -27.891 1.00 83.81 173 LEU A O 1
ATOM 1411 N N . LEU A 1 174 ? 7.356 -20.584 -25.764 1.00 78.19 174 LEU A N 1
ATOM 1412 C CA . LEU A 1 174 ? 8.568 -19.778 -25.977 1.00 78.19 174 LEU A CA 1
ATOM 1413 C C . LEU A 1 174 ? 9.808 -20.619 -26.320 1.00 78.19 174 LEU A C 1
ATOM 1415 O O . LEU A 1 174 ? 10.769 -20.088 -26.875 1.00 78.19 174 LEU A O 1
ATOM 1419 N N . GLY A 1 175 ? 9.790 -21.926 -26.045 1.00 59.69 175 GLY A N 1
ATOM 1420 C CA . GLY A 1 175 ? 10.889 -22.850 -26.340 1.00 59.69 175 GLY A CA 1
ATOM 1421 C C . GLY A 1 175 ? 11.139 -23.104 -27.832 1.00 59.69 175 GLY A C 1
ATOM 1422 O O . GLY A 1 175 ? 12.179 -23.652 -28.182 1.00 59.69 175 GLY A O 1
ATOM 1423 N N . HIS A 1 176 ? 10.234 -22.679 -28.722 1.00 54.41 176 HIS A N 1
ATOM 1424 C CA . HIS A 1 176 ? 10.370 -22.844 -30.176 1.00 54.41 176 HIS A CA 1
ATOM 1425 C C . HIS A 1 176 ? 11.105 -21.698 -30.898 1.00 54.41 176 HIS A C 1
ATOM 1427 O O . HIS A 1 176 ? 11.286 -21.776 -32.110 1.00 54.41 176 HIS A O 1
ATOM 1433 N N . HIS A 1 177 ? 11.563 -20.658 -30.191 1.00 49.91 177 HIS A N 1
ATOM 1434 C CA . HIS A 1 177 ? 12.264 -19.511 -30.797 1.00 49.91 177 HIS A CA 1
ATOM 1435 C C . HIS A 1 177 ? 13.777 -19.463 -30.526 1.00 49.91 177 HIS A C 1
ATOM 1437 O O . HIS A 1 177 ? 14.415 -18.445 -30.784 1.00 49.91 177 HIS A O 1
ATOM 1443 N N . ALA A 1 178 ? 14.362 -20.555 -30.031 1.00 47.44 178 ALA A N 1
ATOM 1444 C CA . ALA A 1 178 ? 15.803 -20.686 -29.834 1.00 47.44 178 ALA A CA 1
ATOM 1445 C C . ALA A 1 178 ? 16.348 -21.909 -30.591 1.00 47.44 178 ALA A C 1
ATOM 1447 O O . ALA A 1 178 ? 16.724 -22.907 -29.978 1.00 47.44 178 ALA A O 1
ATOM 1448 N N . GLN A 1 179 ? 16.358 -21.832 -31.924 1.00 35.84 179 GLN A N 1
ATOM 1449 C CA . GLN A 1 179 ? 17.242 -22.610 -32.801 1.00 35.84 179 GLN A CA 1
ATOM 1450 C C . GLN A 1 179 ? 17.752 -21.710 -33.920 1.00 35.84 179 GLN A C 1
ATOM 1452 O O . GLN A 1 179 ? 16.926 -20.945 -34.466 1.00 35.84 179 GLN A O 1
#

Sequence (179 aa):
MEIILYDEGTAQELDIEEIARYLAQKMGKVKIEVRGNPVVFNLSQDKVSDYARKIAGTKIQGVSQKIMSGQEPLYGEIEYEKRRILGKTRSFGILYDGFHLLRIFCEIMSREECSPEFVHIFFTNRLFATWDDSDKRYHLRTSVYGIPSIISTTGLVEAPAKPREYYLLVFLLLGHHAQ